Protein AF-A0A521WT52-F1 (afdb_monomer_lite)

Structure (mmCIF, N/CA/C/O backbone):
data_AF-A0A521WT52-F1
#
_entry.id   AF-A0A521WT52-F1
#
loop_
_atom_site.group_PDB
_atom_site.id
_atom_site.type_symbol
_atom_site.label_atom_id
_atom_site.label_alt_id
_atom_site.label_comp_id
_atom_site.label_asym_id
_atom_site.label_entity_id
_atom_site.label_seq_id
_atom_site.pdbx_PDB_ins_code
_atom_site.Cartn_x
_atom_site.Cartn_y
_atom_site.Cartn_z
_atom_site.occupancy
_atom_site.B_iso_or_equiv
_atom_site.auth_seq_id
_atom_site.auth_comp_id
_atom_site.auth_asym_id
_atom_site.auth_atom_id
_atom_site.pdbx_PDB_model_num
ATOM 1 N N . MET A 1 1 ? 3.252 14.711 -1.918 1.00 59.47 1 MET A N 1
ATOM 2 C CA . MET A 1 1 ? 2.390 14.067 -2.927 1.00 59.47 1 MET A CA 1
ATOM 3 C C . MET A 1 1 ? 1.170 13.554 -2.193 1.00 59.47 1 MET A C 1
ATOM 5 O O . MET A 1 1 ? 1.348 12.985 -1.124 1.00 59.47 1 MET A O 1
ATOM 9 N N . ASP A 1 2 ? -0.029 13.851 -2.684 1.00 81.44 2 ASP A N 1
ATOM 10 C CA . ASP A 1 2 ? -1.258 13.323 -2.092 1.00 81.44 2 ASP A CA 1
ATOM 11 C C . ASP A 1 2 ? -1.267 11.804 -2.285 1.00 81.44 2 ASP A C 1
ATOM 13 O O . ASP A 1 2 ? -1.299 11.328 -3.419 1.00 81.44 2 ASP A O 1
ATOM 17 N N . LYS A 1 3 ? -1.125 11.064 -1.183 1.00 85.56 3 LYS A N 1
ATOM 18 C CA . LYS A 1 3 ? -1.066 9.601 -1.210 1.00 85.56 3 LYS A CA 1
ATOM 19 C C . LYS A 1 3 ? -2.455 8.989 -1.339 1.00 85.56 3 LYS A C 1
ATOM 21 O O . LYS A 1 3 ? -2.548 7.820 -1.680 1.00 85.56 3 LYS A O 1
ATOM 26 N N . ASP A 1 4 ? -3.522 9.747 -1.117 1.00 94.81 4 ASP A N 1
ATOM 27 C CA . ASP A 1 4 ? -4.887 9.224 -1.080 1.00 94.81 4 ASP A CA 1
ATOM 28 C C . ASP A 1 4 ? -5.599 9.291 -2.421 1.00 94.81 4 ASP A C 1
ATOM 30 O O . ASP A 1 4 ? -6.680 8.729 -2.561 1.00 94.81 4 ASP A O 1
ATOM 34 N N . HIS A 1 5 ? -4.980 9.895 -3.433 1.00 96.38 5 HIS A N 1
ATOM 35 C CA . HIS A 1 5 ? -5.560 10.014 -4.761 1.00 96.38 5 HIS A CA 1
ATOM 36 C C . HIS A 1 5 ? -4.627 9.480 -5.840 1.00 96.38 5 HIS A C 1
ATOM 38 O O . HIS A 1 5 ? -3.409 9.657 -5.803 1.00 96.38 5 HIS A O 1
ATOM 44 N N . CYS A 1 6 ? -5.224 8.877 -6.866 1.00 95.88 6 CYS A N 1
ATOM 45 C CA . CYS A 1 6 ? -4.504 8.438 -8.049 1.00 95.88 6 CYS A CA 1
ATOM 46 C C . CYS A 1 6 ? -3.760 9.627 -8.683 1.00 95.88 6 CYS A C 1
ATOM 48 O O . CYS A 1 6 ? -4.389 10.647 -8.996 1.00 95.88 6 CYS A O 1
ATOM 50 N N . PRO A 1 7 ? -2.447 9.517 -8.958 1.00 95.31 7 PRO A N 1
ATOM 51 C CA . PRO A 1 7 ? -1.688 10.626 -9.526 1.00 95.31 7 PRO A CA 1
ATOM 52 C C . PRO A 1 7 ? -2.184 11.020 -10.926 1.00 95.31 7 PRO A C 1
ATOM 54 O O . PRO A 1 7 ? -2.071 12.193 -11.290 1.00 95.31 7 PRO A O 1
ATOM 57 N N . TYR A 1 8 ? -2.799 10.083 -11.657 1.00 96.19 8 TYR A N 1
ATOM 58 C CA . TYR A 1 8 ? -3.277 10.256 -13.031 1.00 96.19 8 TYR A CA 1
ATOM 59 C C . TYR A 1 8 ? -4.718 10.774 -13.120 1.00 96.19 8 TYR A C 1
ATOM 61 O O . TYR A 1 8 ? -4.954 11.801 -13.747 1.00 96.19 8 TYR A O 1
ATOM 69 N N . CYS A 1 9 ? -5.683 10.084 -12.500 1.00 96.88 9 CYS A N 1
ATOM 70 C CA . CYS A 1 9 ? -7.113 10.410 -12.634 1.00 96.88 9 CYS A CA 1
ATOM 71 C C . CYS A 1 9 ? -7.729 11.082 -11.402 1.00 96.88 9 CYS A C 1
ATOM 73 O O . CYS A 1 9 ? -8.903 11.436 -11.440 1.00 96.88 9 CYS A O 1
ATOM 75 N N . LYS A 1 10 ? -6.964 11.250 -10.315 1.00 96.38 10 LYS A N 1
ATOM 76 C CA . LYS A 1 10 ? -7.418 11.844 -9.045 1.00 96.38 10 LYS A CA 1
ATOM 77 C C . LYS A 1 10 ? -8.554 11.092 -8.344 1.00 96.38 10 LYS A C 1
ATOM 79 O O . LYS A 1 10 ? -9.107 11.614 -7.387 1.00 96.38 10 LYS A O 1
ATOM 84 N N . ALA A 1 11 ? -8.882 9.870 -8.769 1.00 97.00 11 ALA A N 1
ATOM 85 C CA . ALA A 1 11 ? -9.795 9.008 -8.026 1.00 97.00 11 ALA A CA 1
ATOM 86 C C . ALA A 1 11 ? -9.228 8.704 -6.632 1.00 97.00 11 ALA A C 1
ATOM 88 O O . ALA A 1 11 ? -8.017 8.506 -6.494 1.00 97.00 11 ALA A O 1
ATOM 89 N N . SER A 1 12 ? -10.097 8.665 -5.620 1.00 97.38 12 SER A N 1
ATOM 90 C CA . SER A 1 12 ? -9.706 8.290 -4.260 1.00 97.38 12 SER A CA 1
ATOM 91 C C . SER A 1 12 ? -9.247 6.832 -4.220 1.00 97.38 12 SER A C 1
ATOM 93 O O . SER A 1 12 ? -9.921 5.928 -4.720 1.00 97.38 12 SER A O 1
ATOM 95 N N . LEU A 1 13 ? -8.090 6.615 -3.610 1.00 97.00 13 LEU A N 1
ATOM 96 C CA . LEU A 1 13 ? -7.491 5.313 -3.343 1.00 97.00 13 LEU A CA 1
ATOM 97 C C . LEU A 1 13 ? -7.842 4.801 -1.936 1.00 97.00 13 LEU A C 1
ATOM 99 O O . LEU A 1 13 ? -7.436 3.694 -1.581 1.00 97.00 13 LEU A O 1
ATOM 103 N N . ILE A 1 14 ? -8.611 5.568 -1.156 1.00 97.38 14 ILE A N 1
ATOM 104 C CA . ILE A 1 14 ? -9.185 5.126 0.119 1.00 97.38 14 ILE A CA 1
ATOM 105 C C . ILE A 1 14 ? -10.339 4.163 -0.179 1.00 97.38 14 ILE A C 1
ATOM 107 O O . ILE A 1 14 ? -11.253 4.487 -0.937 1.00 97.38 14 ILE A O 1
ATOM 111 N N . GLY A 1 15 ? -10.250 2.959 0.378 1.00 96.50 15 GLY A N 1
ATOM 112 C CA . GLY A 1 15 ? -11.253 1.906 0.265 1.00 96.50 15 GLY A CA 1
ATOM 113 C C . GLY A 1 15 ? -12.219 1.886 1.440 1.00 96.50 15 GLY A C 1
ATOM 114 O O . GLY A 1 15 ? -12.390 2.875 2.149 1.00 96.50 15 GLY A O 1
ATOM 115 N N . ASP A 1 16 ? -12.838 0.729 1.642 1.00 97.81 16 ASP A N 1
ATOM 116 C CA . ASP A 1 16 ? -13.765 0.512 2.747 1.00 97.81 16 ASP A CA 1
ATOM 117 C C . ASP A 1 16 ? -13.062 0.634 4.114 1.00 97.81 16 ASP A C 1
ATOM 119 O O . ASP A 1 16 ? -11.848 0.397 4.216 1.00 97.81 16 ASP A O 1
ATOM 123 N N . PRO A 1 17 ? -13.798 0.999 5.180 1.00 97.81 17 PRO A N 1
ATOM 124 C CA . PRO A 1 17 ? -13.259 0.999 6.533 1.00 97.81 17 PRO A CA 1
ATOM 125 C C . PRO A 1 17 ? -12.810 -0.408 6.933 1.00 97.81 17 PRO A C 1
ATOM 127 O O . PRO A 1 17 ? -13.471 -1.406 6.633 1.00 97.81 17 PRO A O 1
ATOM 130 N N . ILE A 1 18 ? -11.692 -0.486 7.651 1.00 97.56 18 ILE A N 1
ATOM 131 C CA . ILE A 1 18 ? -11.224 -1.751 8.216 1.00 97.56 18 ILE A CA 1
ATOM 132 C C . ILE A 1 18 ? -12.195 -2.170 9.333 1.00 97.56 18 ILE A C 1
ATOM 134 O O . ILE A 1 18 ? -12.511 -1.346 10.196 1.00 97.56 18 ILE A O 1
ATOM 138 N N . PRO A 1 19 ? -12.661 -3.434 9.368 1.00 97.12 19 PRO A N 1
ATOM 139 C CA . PRO A 1 19 ? -13.470 -3.937 10.470 1.00 97.12 19 PRO A CA 1
ATOM 140 C C . PRO A 1 19 ? -12.782 -3.721 11.820 1.00 97.12 19 PRO A C 1
ATOM 142 O O . PRO A 1 19 ? -11.621 -4.097 11.995 1.00 97.12 19 PRO A O 1
ATOM 145 N N . GLN A 1 20 ? -13.515 -3.170 12.793 1.00 95.06 20 GLN A N 1
ATOM 146 C CA . GLN A 1 20 ? -12.974 -2.862 14.123 1.00 95.06 20 GLN A CA 1
ATOM 147 C C . GLN A 1 20 ? -12.322 -4.088 14.775 1.00 95.06 20 GLN A C 1
ATOM 149 O O . GLN A 1 20 ? -11.258 -3.971 15.365 1.00 95.06 20 GLN A O 1
ATOM 154 N N . GLU A 1 21 ? -12.884 -5.284 14.576 1.00 97.12 21 GLU A N 1
ATOM 155 C CA . GLU A 1 21 ? -12.300 -6.519 15.107 1.00 97.12 21 GLU A CA 1
ATOM 156 C C . GLU A 1 21 ? -10.867 -6.794 14.617 1.00 97.12 21 GLU A C 1
ATOM 158 O O . GLU A 1 21 ? -10.101 -7.445 15.320 1.00 97.12 21 GLU A O 1
ATOM 163 N N . TYR A 1 22 ? -10.481 -6.324 13.428 1.0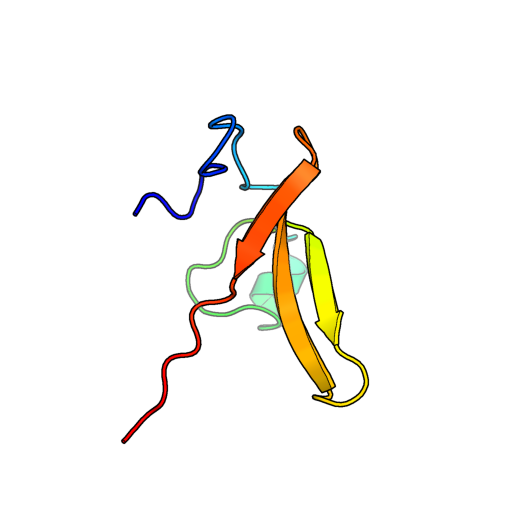0 97.25 22 TYR A N 1
ATOM 164 C CA . TYR A 1 22 ? -9.126 -6.504 12.902 1.00 97.25 22 TYR A CA 1
ATOM 165 C C . TYR A 1 22 ? -8.169 -5.437 13.427 1.00 97.25 22 TYR A C 1
ATOM 167 O O . TYR A 1 22 ? -6.988 -5.725 13.632 1.00 97.25 22 TYR A O 1
ATOM 175 N N . ILE A 1 23 ? -8.687 -4.233 13.682 1.00 94.75 23 ILE A N 1
ATOM 176 C CA . ILE A 1 23 ? -7.962 -3.172 14.387 1.00 94.75 23 ILE A CA 1
ATOM 177 C C . ILE A 1 23 ? -7.670 -3.635 15.820 1.00 94.75 23 ILE A C 1
ATOM 179 O O . ILE A 1 23 ? -6.518 -3.615 16.243 1.00 94.75 23 ILE A O 1
ATOM 183 N N . ASP A 1 24 ? -8.678 -4.158 16.524 1.00 94.88 24 ASP A N 1
ATOM 184 C CA . ASP A 1 24 ? -8.559 -4.651 17.902 1.00 94.88 24 ASP A CA 1
ATOM 185 C C . ASP A 1 24 ? -7.589 -5.840 18.019 1.00 94.88 24 ASP A C 1
ATOM 187 O O . ASP A 1 24 ? -6.896 -5.992 19.024 1.00 94.88 24 ASP A O 1
ATOM 191 N N . LYS A 1 25 ? -7.509 -6.680 16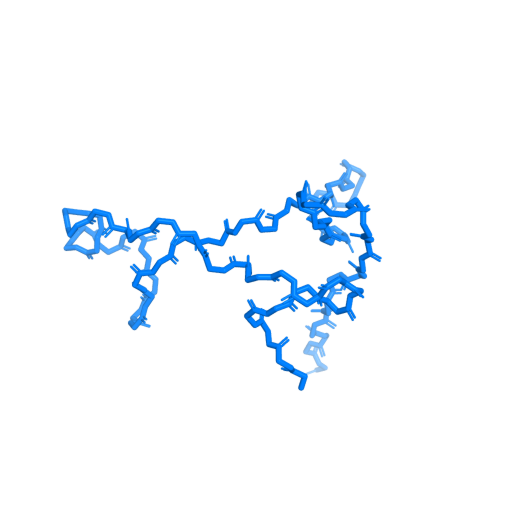.976 1.00 96.50 25 LYS A N 1
ATOM 192 C CA . LYS A 1 25 ? -6.541 -7.789 16.873 1.00 96.50 25 LYS A CA 1
ATOM 193 C C . LYS A 1 25 ? -5.116 -7.329 16.541 1.00 96.50 25 LYS A C 1
ATOM 195 O O . LYS A 1 25 ? -4.206 -8.155 16.568 1.00 96.50 25 LYS A O 1
ATOM 200 N N . GLY A 1 26 ? -4.910 -6.052 16.215 1.00 94.56 26 GLY A N 1
ATOM 201 C CA . GLY A 1 26 ? -3.598 -5.499 15.877 1.00 94.56 26 GLY A CA 1
ATOM 202 C C . GLY A 1 26 ? -3.058 -5.955 14.5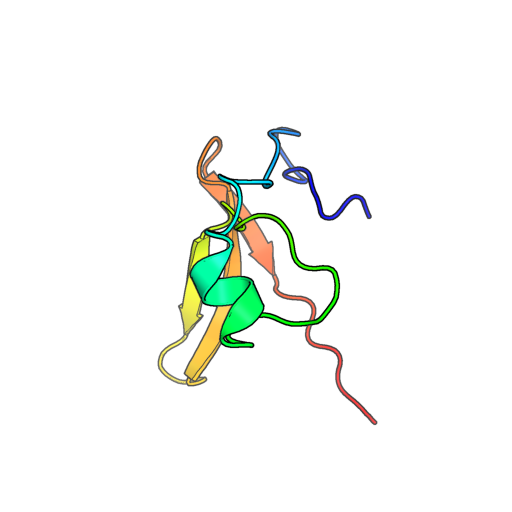19 1.00 94.56 26 GLY A C 1
ATOM 203 O O . GLY A 1 26 ? -1.846 -5.996 14.328 1.00 94.56 26 GLY A O 1
ATOM 204 N N . TYR A 1 27 ? -3.929 -6.320 13.570 1.00 95.56 27 TYR A N 1
ATOM 205 C CA . TYR A 1 27 ? -3.501 -6.720 12.219 1.00 95.56 27 TYR A CA 1
ATOM 206 C C . TYR A 1 27 ? -3.003 -5.548 11.367 1.00 95.56 27 TYR A C 1
ATOM 208 O O . TYR A 1 27 ? -2.331 -5.760 10.359 1.00 95.56 27 TYR A O 1
ATOM 216 N N . TYR A 1 28 ? -3.319 -4.321 11.775 1.00 93.81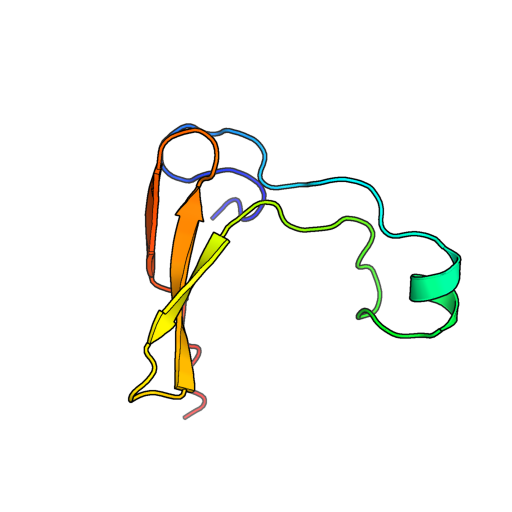 28 TYR A N 1
ATOM 217 C CA . TYR A 1 28 ? -2.939 -3.095 11.088 1.00 93.81 28 TYR A CA 1
ATOM 218 C C . TYR A 1 28 ? -2.174 -2.168 12.033 1.00 93.81 28 TYR A C 1
ATOM 220 O O . TYR A 1 28 ? -2.309 -2.253 13.253 1.00 93.81 28 TYR A O 1
ATOM 228 N N . GLY A 1 29 ? -1.357 -1.286 11.455 1.00 89.62 29 GLY A N 1
ATOM 229 C CA . GLY A 1 29 ? -0.617 -0.279 12.212 1.00 89.62 29 GLY A CA 1
ATOM 230 C C . GLY A 1 29 ? -1.531 0.742 12.896 1.00 89.62 29 GLY A C 1
ATOM 231 O O . GLY A 1 29 ? -2.688 0.928 12.514 1.00 89.62 29 GLY A O 1
ATOM 232 N N . GLU A 1 30 ? -0.989 1.436 13.896 1.00 89.75 30 GLU A N 1
ATOM 233 C CA . GLU A 1 30 ? -1.705 2.495 14.609 1.00 89.75 30 GLU A CA 1
ATOM 234 C C . GLU A 1 30 ? -2.174 3.599 13.645 1.00 89.75 30 GLU A C 1
ATOM 236 O O . GLU A 1 30 ? -1.432 4.045 12.769 1.00 89.75 30 GLU A O 1
ATOM 241 N N . GLY A 1 31 ? -3.430 4.029 13.793 1.00 88.44 31 GLY A N 1
ATOM 242 C CA . GLY A 1 31 ? -4.029 5.086 12.973 1.00 88.44 31 GLY A CA 1
ATOM 243 C C . GLY A 1 31 ? -4.514 4.652 11.583 1.00 88.44 31 GLY A C 1
ATOM 244 O O . GLY A 1 31 ? -5.082 5.475 10.863 1.00 88.44 31 GLY A O 1
ATOM 245 N N . VAL A 1 32 ? -4.353 3.380 11.197 1.00 93.25 32 VAL A N 1
ATOM 246 C CA . VAL A 1 32 ? -4.875 2.859 9.925 1.00 93.25 32 VAL A CA 1
ATOM 247 C C . VAL A 1 32 ? -6.365 2.536 10.073 1.00 93.25 32 VAL A C 1
ATOM 249 O O . VAL A 1 32 ? -6.752 1.674 10.855 1.00 93.25 32 VAL A O 1
ATOM 252 N N . THR A 1 33 ? -7.210 3.241 9.318 1.00 95.50 33 THR A N 1
ATOM 253 C CA . THR A 1 33 ? -8.680 3.170 9.457 1.00 95.50 33 THR A CA 1
ATOM 254 C C . THR A 1 33 ? -9.397 2.603 8.235 1.00 95.50 33 THR A C 1
ATOM 256 O O . THR A 1 33 ? -10.522 2.127 8.353 1.00 95.50 33 THR A O 1
ATOM 259 N N . HIS A 1 34 ? -8.761 2.638 7.065 1.00 97.38 34 HIS A N 1
ATOM 260 C CA . HIS A 1 34 ? -9.356 2.226 5.797 1.00 97.38 34 HIS A CA 1
ATOM 261 C C . HIS A 1 34 ? -8.384 1.361 5.006 1.00 97.38 34 HIS A C 1
ATOM 263 O O . HIS A 1 34 ? -7.163 1.512 5.105 1.00 97.38 34 HIS A O 1
ATOM 269 N N . TYR A 1 35 ? -8.944 0.483 4.182 1.00 96.19 35 TYR A N 1
ATOM 270 C CA . TYR A 1 35 ? -8.186 -0.235 3.173 1.00 96.19 35 TYR A CA 1
ATOM 271 C C . TYR A 1 35 ? -7.679 0.699 2.077 1.00 96.19 35 TYR A C 1
ATOM 273 O O . TYR A 1 35 ? -8.182 1.805 1.868 1.00 96.19 35 TYR A O 1
ATOM 281 N N . ARG A 1 36 ? -6.685 0.217 1.336 1.00 95.38 36 ARG A N 1
ATOM 282 C CA . ARG A 1 36 ? -6.194 0.851 0.115 1.00 95.38 36 ARG A CA 1
ATOM 283 C C . ARG A 1 36 ? -6.785 0.143 -1.097 1.00 95.38 36 ARG A C 1
ATOM 285 O O . ARG A 1 36 ? -6.906 -1.079 -1.096 1.00 95.38 36 ARG A O 1
ATOM 292 N N . ARG A 1 37 ? -7.165 0.911 -2.120 1.00 97.19 37 ARG A N 1
ATOM 293 C CA . ARG A 1 37 ? -7.738 0.394 -3.379 1.00 97.19 37 ARG A CA 1
ATOM 294 C C . ARG A 1 37 ? -6.692 0.159 -4.469 1.00 97.19 37 ARG A C 1
ATOM 296 O O . ARG A 1 37 ? -7.009 -0.440 -5.492 1.00 97.19 37 ARG A O 1
ATOM 303 N N . GLU A 1 38 ? -5.483 0.687 -4.301 1.00 96.81 38 GLU A N 1
ATOM 304 C CA . GLU A 1 38 ? -4.400 0.492 -5.267 1.00 96.81 38 GLU A CA 1
ATOM 305 C C . GLU A 1 38 ? -3.995 -0.985 -5.374 1.00 96.81 38 GLU A C 1
ATOM 307 O O . GLU A 1 38 ? -3.944 -1.707 -4.381 1.00 96.81 38 GLU A O 1
ATOM 312 N N . ILE A 1 39 ? -3.723 -1.436 -6.598 1.00 97.31 39 ILE A N 1
ATOM 313 C CA . ILE A 1 39 ? -3.357 -2.823 -6.896 1.00 97.31 39 ILE A CA 1
ATOM 314 C C . ILE A 1 39 ? -1.832 -2.920 -6.902 1.00 97.31 39 ILE A C 1
ATOM 316 O O . ILE A 1 39 ? -1.178 -2.191 -7.649 1.00 97.31 39 ILE A O 1
ATOM 320 N N . GLY A 1 40 ? -1.266 -3.812 -6.090 1.00 95.88 40 GLY A N 1
ATOM 321 C CA . GLY A 1 40 ? 0.166 -4.110 -6.115 1.00 95.88 40 GLY A CA 1
ATOM 322 C C . GLY A 1 40 ? 0.542 -4.952 -7.333 1.00 95.88 40 GLY A C 1
ATOM 323 O O . GLY A 1 40 ? -0.069 -5.989 -7.586 1.00 95.88 40 GLY A O 1
ATOM 324 N N . ILE A 1 41 ? 1.541 -4.504 -8.091 1.00 97.06 41 ILE A N 1
ATOM 325 C CA . ILE A 1 41 ? 2.152 -5.267 -9.179 1.00 97.06 41 ILE A CA 1
ATOM 326 C C . ILE A 1 41 ? 3.436 -5.885 -8.638 1.00 97.06 41 ILE A C 1
ATOM 328 O O . ILE A 1 41 ? 4.404 -5.183 -8.338 1.00 97.06 41 ILE A O 1
ATOM 332 N N . GLU A 1 42 ? 3.421 -7.204 -8.489 1.00 95.38 42 GLU A N 1
ATOM 333 C CA . GLU A 1 42 ? 4.525 -7.969 -7.920 1.00 95.38 42 GLU A CA 1
ATOM 334 C C . GLU A 1 42 ? 5.495 -8.446 -9.000 1.00 95.38 42 GLU A C 1
ATOM 336 O O . GLU A 1 42 ? 5.096 -8.940 -10.058 1.00 95.38 42 GLU A O 1
ATOM 341 N N . ASP A 1 43 ? 6.783 -8.323 -8.703 1.00 95.75 43 ASP A N 1
ATOM 342 C CA . ASP A 1 43 ? 7.855 -8.976 -9.436 1.00 95.75 43 ASP A CA 1
ATOM 343 C C . ASP A 1 43 ? 8.249 -10.247 -8.676 1.00 95.75 43 ASP A C 1
ATOM 345 O O . ASP A 1 43 ? 8.622 -10.196 -7.502 1.00 95.75 43 ASP A O 1
ATOM 349 N N . ARG A 1 44 ? 8.135 -11.396 -9.349 1.00 95.25 44 ARG A N 1
ATOM 350 C CA . ARG A 1 44 ? 8.399 -12.709 -8.748 1.00 95.25 44 ARG A CA 1
ATOM 351 C C . ARG A 1 44 ? 9.882 -12.989 -8.531 1.00 95.25 44 ARG A C 1
ATOM 353 O O . ARG A 1 44 ? 10.203 -13.751 -7.627 1.00 95.25 44 ARG A O 1
ATOM 360 N N . ASP A 1 45 ? 10.759 -12.415 -9.350 1.00 96.50 45 ASP A N 1
ATOM 361 C CA . ASP A 1 45 ? 12.204 -12.616 -9.223 1.00 96.50 45 ASP A CA 1
ATOM 362 C C . ASP A 1 45 ? 12.764 -11.765 -8.075 1.00 96.50 45 ASP A C 1
ATOM 364 O O . ASP A 1 45 ? 13.713 -12.164 -7.400 1.00 96.50 45 ASP A O 1
ATOM 368 N N . LEU A 1 46 ? 12.149 -10.603 -7.825 1.00 93.44 46 LEU A N 1
ATOM 369 C CA . LEU A 1 46 ? 12.492 -9.705 -6.720 1.00 93.44 46 LEU A CA 1
ATOM 370 C C . LEU A 1 46 ? 11.692 -9.960 -5.431 1.00 93.44 46 LEU A C 1
ATOM 372 O O . LEU A 1 46 ? 11.981 -9.304 -4.430 1.00 93.44 46 LEU A O 1
ATOM 376 N N . ASP A 1 47 ? 10.699 -10.855 -5.472 1.00 93.62 47 ASP A N 1
ATOM 377 C CA . ASP A 1 47 ? 9.766 -11.183 -4.379 1.00 93.62 47 ASP A CA 1
ATOM 378 C C . ASP A 1 47 ? 9.177 -9.938 -3.693 1.00 93.62 47 ASP A C 1
ATOM 380 O O . ASP A 1 47 ? 9.210 -9.777 -2.470 1.00 93.62 47 ASP A O 1
ATOM 384 N N . ARG A 1 48 ? 8.713 -8.974 -4.499 1.00 93.19 48 ARG A N 1
ATOM 385 C CA . ARG A 1 48 ? 8.168 -7.717 -3.969 1.00 93.19 48 ARG A CA 1
ATOM 386 C C . ARG A 1 48 ? 7.230 -7.003 -4.929 1.00 93.19 48 ARG A C 1
ATOM 388 O O . ARG A 1 48 ? 7.333 -7.132 -6.146 1.00 93.19 48 ARG A O 1
ATOM 395 N N . CYS A 1 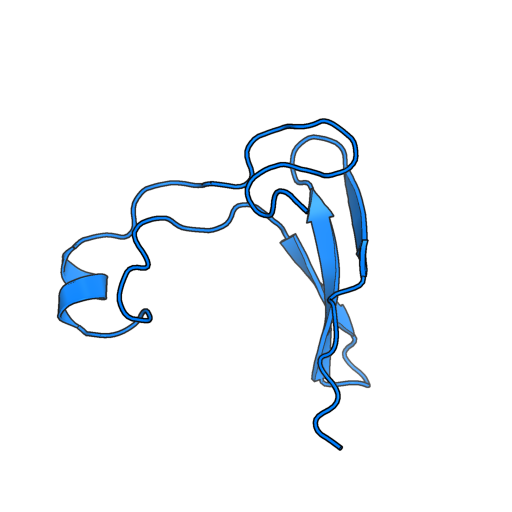49 ? 6.403 -6.128 -4.365 1.00 94.81 49 CYS A N 1
ATOM 396 C CA . CYS A 1 49 ? 5.674 -5.116 -5.121 1.00 94.81 49 CYS A CA 1
ATOM 397 C C . CYS A 1 49 ? 6.650 -4.081 -5.710 1.00 94.81 49 CYS A C 1
ATOM 399 O O . CYS A 1 49 ? 7.450 -3.487 -4.981 1.00 94.81 49 CYS A O 1
ATOM 401 N N . VAL A 1 50 ? 6.595 -3.872 -7.026 1.00 95.62 50 VAL A N 1
ATOM 402 C CA . VAL A 1 50 ? 7.462 -2.933 -7.761 1.00 95.62 50 VAL A CA 1
ATOM 403 C C . VAL A 1 50 ? 6.707 -1.713 -8.281 1.00 95.62 50 VAL A C 1
ATOM 405 O O . VAL A 1 50 ? 7.289 -0.633 -8.395 1.00 95.62 50 VAL A O 1
ATOM 408 N N . GLU A 1 51 ? 5.406 -1.850 -8.528 1.00 96.25 51 GLU A N 1
ATOM 409 C CA . GLU A 1 51 ? 4.530 -0.764 -8.966 1.00 96.25 51 GLU A CA 1
ATOM 410 C C . GLU A 1 51 ? 3.165 -0.859 -8.281 1.00 96.25 51 GLU A C 1
ATOM 412 O O . GLU A 1 51 ? 2.699 -1.942 -7.935 1.00 96.25 51 GLU A O 1
ATOM 417 N N . TYR A 1 52 ? 2.486 0.274 -8.164 1.00 96.44 52 TYR A N 1
ATOM 418 C CA . TYR A 1 52 ? 1.058 0.331 -7.885 1.00 96.44 52 TYR A CA 1
ATOM 419 C C . TYR A 1 52 ? 0.283 0.646 -9.160 1.00 96.44 52 TYR A C 1
ATOM 421 O O . TYR A 1 52 ? 0.749 1.397 -10.017 1.00 96.44 52 TYR A O 1
ATOM 429 N N . GLN A 1 53 ? -0.927 0.102 -9.267 1.00 97.94 53 GLN A N 1
ATOM 430 C CA . GLN A 1 53 ? -1.875 0.385 -10.336 1.00 97.94 53 GLN A CA 1
ATOM 431 C C . GLN A 1 53 ? -3.184 0.951 -9.772 1.00 97.94 53 GLN A C 1
ATOM 433 O O . GLN A 1 53 ? -3.753 0.430 -8.813 1.00 97.94 53 GLN A O 1
ATOM 438 N N . CYS A 1 54 ? -3.703 2.004 -10.409 1.00 97.69 54 CYS A N 1
ATOM 439 C CA . CYS A 1 54 ? -5.028 2.537 -10.107 1.00 97.69 54 CYS A CA 1
ATOM 440 C C . CYS A 1 54 ? -6.112 1.601 -10.668 1.00 97.69 54 CYS A C 1
ATOM 442 O O . CYS A 1 54 ? -6.094 1.334 -11.874 1.00 97.69 54 CYS A O 1
ATOM 444 N N . PRO A 1 55 ? -7.089 1.164 -9.851 1.00 97.75 55 PRO A N 1
ATOM 445 C CA . PRO A 1 55 ? -8.172 0.302 -10.323 1.00 97.75 55 PRO A CA 1
ATOM 446 C C . PRO A 1 55 ? -9.143 1.028 -11.265 1.00 97.75 55 PRO A C 1
ATOM 448 O O . PRO A 1 55 ? -9.785 0.386 -12.087 1.00 97.75 55 PRO A O 1
ATOM 451 N N . ASP A 1 56 ? -9.247 2.359 -11.165 1.00 98.06 56 ASP A N 1
ATOM 452 C CA . ASP A 1 56 ? -10.241 3.141 -11.906 1.00 98.06 56 ASP A CA 1
ATOM 453 C C . ASP A 1 56 ? -9.753 3.550 -13.310 1.00 98.06 56 ASP A C 1
ATOM 455 O O . ASP A 1 56 ? -10.524 3.517 -14.265 1.00 98.06 56 ASP A O 1
ATOM 459 N N . CYS A 1 57 ? -8.479 3.940 -13.465 1.00 97.94 57 CYS A N 1
ATOM 460 C CA . CYS A 1 57 ? -7.930 4.388 -14.758 1.00 97.94 57 CYS A CA 1
ATOM 461 C C . CYS A 1 57 ? -6.821 3.496 -15.331 1.00 97.94 57 CYS A C 1
ATOM 463 O O . CYS A 1 57 ? -6.342 3.756 -16.434 1.00 97.94 57 CYS A O 1
ATOM 465 N N . GLY A 1 58 ? -6.362 2.487 -14.585 1.00 97.88 58 GLY A N 1
ATOM 466 C CA . GLY A 1 58 ? -5.295 1.578 -15.007 1.00 97.88 58 GLY A CA 1
ATOM 467 C C . GLY A 1 58 ? -3.879 2.169 -14.998 1.00 97.88 58 GLY A C 1
ATOM 468 O O . GLY A 1 58 ? -2.932 1.427 -15.266 1.00 97.88 58 GLY A O 1
ATOM 469 N N . GLY A 1 59 ? -3.712 3.459 -14.678 1.00 97.12 59 GLY A N 1
ATOM 470 C CA . GLY A 1 59 ? -2.403 4.112 -14.575 1.00 97.12 59 GLY A CA 1
ATOM 471 C C . GLY 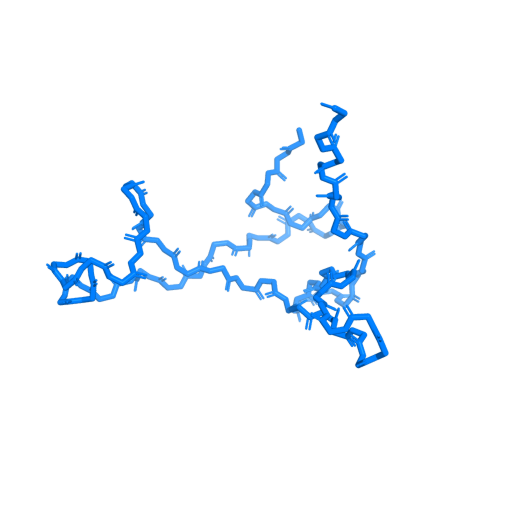A 1 59 ? -1.510 3.448 -13.523 1.00 97.12 59 GLY A C 1
ATOM 472 O O . GLY A 1 59 ? -2.011 3.018 -12.483 1.00 97.12 59 GLY A O 1
ATOM 473 N N . ARG A 1 60 ? -0.204 3.360 -13.800 1.00 97.44 60 ARG A N 1
ATOM 474 C CA . ARG A 1 60 ? 0.789 2.661 -12.967 1.00 97.44 60 ARG A CA 1
ATOM 475 C C . ARG A 1 60 ? 1.920 3.581 -12.543 1.00 97.44 60 ARG A C 1
ATOM 477 O O . ARG A 1 60 ? 2.337 4.411 -13.344 1.00 97.44 60 ARG A O 1
ATOM 484 N N . TRP A 1 61 ? 2.407 3.431 -11.316 1.00 95.19 61 TRP A N 1
ATOM 485 C CA . TRP A 1 61 ? 3.529 4.204 -10.782 1.00 95.19 61 TRP A CA 1
ATOM 486 C C . TRP A 1 61 ? 4.435 3.334 -9.902 1.00 95.19 61 TRP A C 1
ATOM 488 O O . TRP A 1 61 ? 3.939 2.419 -9.246 1.00 95.19 61 TRP A O 1
ATOM 498 N N . PRO A 1 62 ? 5.753 3.599 -9.865 1.00 94.44 62 PRO A N 1
ATOM 499 C CA . PRO A 1 62 ? 6.687 2.800 -9.081 1.00 94.44 62 PRO A CA 1
ATOM 500 C C . PRO A 1 62 ? 6.418 2.929 -7.578 1.00 94.44 62 PRO A C 1
ATOM 502 O O . PRO A 1 62 ? 6.026 3.994 -7.091 1.00 94.44 62 PRO A O 1
ATOM 505 N N . VAL A 1 63 ? 6.686 1.855 -6.834 1.00 90.81 63 VAL A N 1
ATOM 506 C CA . VAL A 1 63 ? 6.763 1.915 -5.370 1.00 90.81 63 VAL A CA 1
ATOM 507 C C . VAL A 1 63 ? 8.015 2.714 -4.991 1.00 90.81 63 VAL A C 1
ATOM 509 O O . VAL A 1 63 ? 9.116 2.408 -5.451 1.00 90.81 63 VAL A O 1
ATOM 512 N N . GLU A 1 64 ? 7.873 3.742 -4.150 1.00 79.12 64 GLU A N 1
ATOM 513 C CA . GLU A 1 64 ? 9.031 4.450 -3.591 1.00 79.12 64 GLU A CA 1
ATOM 514 C C . GLU A 1 64 ? 9.796 3.506 -2.653 1.00 79.12 64 GLU A C 1
ATOM 516 O O . GLU A 1 64 ? 9.372 3.233 -1.530 1.00 79.12 64 GLU A O 1
ATOM 521 N N . ILE A 1 65 ? 10.937 2.989 -3.112 1.00 64.19 65 ILE A N 1
ATOM 522 C CA . ILE A 1 65 ? 11.837 2.202 -2.270 1.00 64.19 65 ILE A CA 1
ATOM 523 C C . ILE A 1 65 ? 12.680 3.187 -1.465 1.00 64.19 65 ILE A C 1
ATOM 525 O O . ILE A 1 65 ? 13.632 3.772 -1.987 1.00 64.19 65 ILE A O 1
ATOM 529 N N . VAL A 1 66 ? 12.360 3.354 -0.183 1.00 57.69 66 VAL A N 1
ATOM 530 C CA . VAL A 1 66 ? 13.262 4.034 0.750 1.00 57.69 66 VAL A CA 1
ATOM 531 C C . VAL A 1 66 ? 14.454 3.108 0.978 1.00 57.69 66 VAL A C 1
ATOM 533 O O . VAL A 1 66 ? 14.362 2.124 1.708 1.00 57.69 66 VAL A O 1
ATOM 536 N N . ARG A 1 67 ? 15.576 3.382 0.308 1.00 49.28 67 ARG A N 1
ATOM 537 C CA . ARG A 1 67 ? 16.851 2.735 0.630 1.00 49.28 67 ARG A CA 1
ATOM 538 C C . ARG A 1 67 ? 17.364 3.409 1.899 1.00 49.28 67 ARG A C 1
ATOM 540 O O . ARG A 1 67 ? 17.723 4.579 1.852 1.00 49.28 67 ARG A O 1
ATOM 547 N N . SER A 1 68 ? 17.339 2.703 3.024 1.00 53.12 68 SER A N 1
ATOM 548 C CA . SER A 1 68 ? 18.127 3.102 4.189 1.00 53.12 68 SER A CA 1
ATOM 549 C C . SER A 1 68 ? 19.603 2.937 3.823 1.00 53.12 68 SER A C 1
ATOM 551 O O . SER A 1 68 ? 20.024 1.814 3.534 1.00 53.12 68 SER A O 1
ATOM 553 N N . GLU A 1 69 ? 20.341 4.044 3.754 1.00 46.25 69 GLU A N 1
ATOM 554 C CA . GLU A 1 69 ? 21.813 4.043 3.758 1.00 46.25 69 GLU A CA 1
ATOM 555 C C . GLU A 1 69 ? 22.358 3.660 5.138 1.00 46.25 69 GLU A C 1
ATOM 557 O O . GLU A 1 69 ? 21.708 4.016 6.151 1.00 46.25 69 GLU A O 1
#

pLDDT: mean 91.61, std 11.95, range [46.25, 98.06]

Secondary structure (DSSP, 8-state):
--SSB-TTT--B-EEEEPPHHHHHTT-S-TT--EEE-PEEEEETTTTEEEEEE-TTT--EEE-------

Sequence (69 aa):
MDKDHCPYCKASLIGDPIPQEYIDKGYYGEGVTHYRREIGIEDRDLDRCVEYQCPDCGGRWPVEIVRSE

Foldseek 3Di:
DPPQADPPPRDGQWAAFDPVVCVVVVVDDPPRTTDGNWDFDDDPVVRDGQWTADPPPRDIDGDPDPDDD

Radius of gyration: 13.93 Å; chains: 1; bounding box: 36×27×33 Å